Protein AF-A0A836W688-F1 (afdb_monomer_lite)

Structure (mmCIF, N/CA/C/O backbone):
data_AF-A0A836W688-F1
#
_entry.id   AF-A0A836W688-F1
#
loop_
_atom_site.group_PDB
_atom_site.id
_atom_site.type_symbol
_atom_site.label_atom_id
_atom_site.label_alt_id
_atom_site.label_comp_id
_atom_site.label_asym_id
_atom_site.label_entity_id
_atom_site.label_seq_id
_atom_site.pdbx_PDB_ins_code
_atom_site.Cartn_x
_atom_site.Cartn_y
_atom_site.Cartn_z
_atom_site.occupancy
_atom_site.B_iso_or_equiv
_atom_site.auth_seq_id
_atom_site.auth_comp_id
_atom_site.auth_asym_id
_atom_site.auth_atom_id
_atom_site.pdbx_PDB_model_num
ATOM 1 N N . GLY A 1 1 ? 19.846 1.976 -20.860 1.00 83.38 1 GLY A N 1
ATOM 2 C CA . GLY A 1 1 ? 18.436 1.574 -20.795 1.00 83.38 1 GLY A CA 1
ATOM 3 C C . GLY A 1 1 ? 17.717 2.494 -19.844 1.00 83.38 1 GLY A C 1
ATOM 4 O O . GLY A 1 1 ? 18.282 2.836 -18.806 1.00 83.38 1 GLY A O 1
ATOM 5 N N . ARG A 1 2 ? 16.524 2.937 -20.224 1.00 92.62 2 ARG A N 1
ATOM 6 C CA . ARG A 1 2 ? 15.566 3.528 -19.290 1.00 92.62 2 ARG A CA 1
ATOM 7 C C . ARG A 1 2 ? 14.658 2.415 -18.771 1.00 92.62 2 ARG A C 1
ATOM 9 O O . ARG A 1 2 ? 14.607 1.335 -19.352 1.00 92.62 2 ARG A O 1
ATOM 16 N N . ALA A 1 3 ? 14.018 2.648 -17.636 1.00 94.62 3 ALA A N 1
ATOM 17 C CA . ALA A 1 3 ? 13.061 1.710 -17.073 1.00 94.62 3 ALA A CA 1
ATOM 18 C C . ALA A 1 3 ? 11.981 2.470 -16.307 1.00 94.62 3 ALA A C 1
ATOM 20 O O . ALA A 1 3 ? 12.261 3.508 -15.697 1.00 94.62 3 ALA A O 1
ATOM 21 N N . VAL A 1 4 ? 10.771 1.919 -16.307 1.00 97.38 4 VAL A N 1
ATOM 22 C CA . VAL A 1 4 ? 9.614 2.444 -15.579 1.00 97.38 4 VAL A CA 1
ATOM 23 C C . VAL A 1 4 ? 9.352 1.568 -14.356 1.00 97.38 4 VAL A C 1
ATOM 25 O O . VAL A 1 4 ? 9.347 0.340 -14.441 1.00 97.38 4 VAL A O 1
ATOM 28 N N . LEU A 1 5 ? 9.140 2.201 -13.199 1.00 95.75 5 LEU A N 1
ATOM 29 C CA . LEU A 1 5 ? 8.733 1.533 -11.963 1.00 95.75 5 LEU A CA 1
ATOM 30 C C . LEU A 1 5 ? 7.232 1.722 -11.753 1.00 95.75 5 LEU A C 1
ATOM 32 O O . LEU A 1 5 ? 6.767 2.838 -11.525 1.00 95.75 5 LEU A O 1
ATOM 36 N N . TYR A 1 6 ? 6.491 0.622 -11.745 1.00 96.44 6 TYR A N 1
ATOM 37 C CA . TYR A 1 6 ? 5.058 0.627 -11.479 1.00 96.44 6 TYR A CA 1
ATOM 38 C C . TYR A 1 6 ? 4.749 0.165 -10.060 1.00 96.44 6 TYR A C 1
ATOM 40 O O . TYR A 1 6 ? 5.448 -0.676 -9.487 1.00 96.44 6 TYR A O 1
ATOM 48 N N . MET A 1 7 ? 3.641 0.673 -9.517 1.00 96.75 7 MET A N 1
ATOM 49 C CA . MET A 1 7 ? 3.079 0.239 -8.243 1.00 96.75 7 MET A CA 1
ATOM 50 C C . MET A 1 7 ? 1.634 -0.224 -8.430 1.00 96.75 7 MET A C 1
ATOM 52 O O . MET A 1 7 ? 0.798 0.496 -8.968 1.00 96.75 7 MET A O 1
ATOM 56 N N . ILE A 1 8 ? 1.322 -1.406 -7.906 1.00 97.19 8 ILE A N 1
ATOM 57 C CA . ILE A 1 8 ? -0.051 -1.838 -7.655 1.00 97.19 8 ILE A CA 1
ATOM 58 C C . ILE A 1 8 ? -0.433 -1.365 -6.244 1.00 97.19 8 ILE A C 1
ATOM 60 O O . ILE A 1 8 ? 0.247 -1.756 -5.283 1.00 97.19 8 ILE A O 1
ATOM 64 N N . PRO A 1 9 ? -1.499 -0.557 -6.092 1.00 98.06 9 PRO A N 1
ATOM 65 C CA . PRO A 1 9 ? -1.865 0.018 -4.806 1.00 98.06 9 PRO A CA 1
ATOM 66 C C . PRO A 1 9 ? -2.319 -1.051 -3.796 1.00 98.06 9 PRO A C 1
ATOM 68 O O . PRO A 1 9 ? -2.869 -2.090 -4.183 1.00 98.06 9 PRO A O 1
ATOM 71 N N . PRO A 1 10 ? -2.159 -0.790 -2.485 1.00 98.38 10 PRO A N 1
ATOM 72 C CA . PRO A 1 10 ? -2.783 -1.571 -1.426 1.00 98.38 10 PRO A CA 1
ATOM 73 C C . PRO A 1 10 ? -4.296 -1.706 -1.635 1.00 98.38 10 PRO A C 1
ATOM 75 O O . PRO A 1 10 ? -4.968 -0.780 -2.100 1.00 98.38 10 PRO A O 1
ATOM 78 N N . ARG A 1 11 ? -4.856 -2.841 -1.208 1.00 98.50 11 ARG A N 1
ATOM 79 C CA . ARG A 1 11 ? -6.304 -3.092 -1.206 1.00 98.50 11 ARG A CA 1
ATOM 80 C C . ARG A 1 11 ? -6.749 -3.674 0.131 1.00 98.50 11 ARG A C 1
ATOM 82 O O . ARG A 1 11 ? -6.082 -4.536 0.705 1.00 98.50 11 ARG A O 1
ATOM 89 N N . CYS A 1 12 ? -7.890 -3.226 0.645 1.00 98.62 12 CYS A N 1
ATOM 90 C CA . CYS A 1 12 ? -8.505 -3.840 1.815 1.00 98.62 12 CYS A CA 1
ATOM 91 C C . CYS A 1 12 ? -9.110 -5.198 1.435 1.00 98.62 12 CYS A C 1
ATOM 93 O O . CYS A 1 12 ? -10.021 -5.261 0.613 1.00 98.62 12 CYS A O 1
ATOM 95 N N . ARG A 1 13 ? -8.664 -6.280 2.084 1.00 98.38 13 ARG A N 1
ATOM 96 C CA . ARG A 1 13 ? -9.202 -7.633 1.859 1.00 98.38 13 ARG A CA 1
ATOM 97 C C . ARG A 1 13 ? -10.630 -7.813 2.359 1.00 98.38 13 ARG A C 1
ATOM 99 O O . ARG A 1 13 ? -11.284 -8.768 1.972 1.00 98.38 13 ARG A O 1
ATOM 106 N N . ASN A 1 14 ? -11.089 -6.935 3.249 1.00 98.56 14 ASN A N 1
ATOM 107 C CA . ASN A 1 14 ? -12.420 -7.038 3.836 1.00 98.56 14 ASN A CA 1
ATOM 108 C C . ASN A 1 14 ? -13.499 -6.377 2.971 1.00 98.56 14 ASN A C 1
ATOM 110 O O . ASN A 1 14 ? -14.532 -6.981 2.731 1.00 98.56 14 ASN A O 1
ATOM 114 N N . CYS A 1 15 ? -13.272 -5.139 2.521 1.00 98.44 15 CYS A N 1
ATOM 115 C CA . CYS A 1 15 ? -14.292 -4.365 1.802 1.00 98.44 15 CYS A CA 1
ATOM 116 C C . CYS A 1 15 ? -13.884 -3.943 0.383 1.00 98.44 15 CYS A C 1
ATOM 118 O O . CYS A 1 15 ? -14.614 -3.200 -0.257 1.00 98.44 15 CYS A O 1
ATOM 120 N N . GLY A 1 16 ? -12.702 -4.338 -0.098 1.00 98.44 16 GLY A N 1
ATOM 121 C CA . GLY A 1 16 ? -12.250 -4.043 -1.461 1.00 98.44 16 GLY A CA 1
ATOM 122 C C . GLY A 1 16 ? -11.725 -2.624 -1.707 1.00 98.44 16 GLY A C 1
ATOM 123 O O . GLY A 1 16 ? -11.237 -2.366 -2.802 1.00 98.44 16 GLY A O 1
ATOM 124 N N . TYR A 1 17 ? -11.761 -1.726 -0.713 1.00 98.38 17 TYR A N 1
ATOM 125 C CA . TYR A 1 17 ? -11.253 -0.353 -0.852 1.00 98.3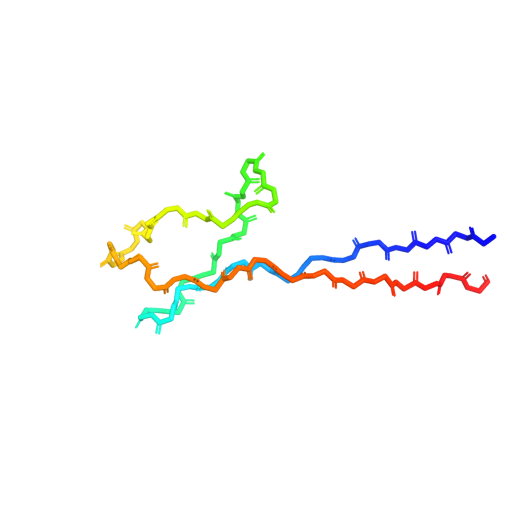8 17 TYR A CA 1
ATOM 126 C C . TYR A 1 17 ? -9.803 -0.332 -1.357 1.00 98.38 17 TYR A C 1
ATOM 128 O O . TYR A 1 17 ? -8.951 -1.039 -0.808 1.00 98.38 17 TYR A O 1
ATOM 136 N N . VAL A 1 18 ? -9.535 0.479 -2.380 1.00 98.25 18 VAL A N 1
ATOM 137 C CA . VAL A 1 18 ? -8.215 0.650 -3.001 1.00 98.25 18 VAL A CA 1
ATOM 138 C C . VAL A 1 18 ? -7.614 1.965 -2.524 1.00 98.25 18 VAL A C 1
ATOM 140 O O . VAL A 1 18 ? -8.281 2.994 -2.541 1.00 98.25 18 VAL A O 1
ATOM 143 N N . PHE A 1 19 ? -6.361 1.928 -2.081 1.00 97.69 19 PHE A N 1
ATOM 144 C CA . PHE A 1 19 ? -5.676 3.102 -1.547 1.00 97.69 19 PHE A CA 1
ATOM 145 C C . PHE A 1 19 ? -4.871 3.779 -2.663 1.00 97.69 19 PHE A C 1
ATOM 147 O O . PHE A 1 19 ? -3.742 3.372 -2.930 1.00 97.69 19 PH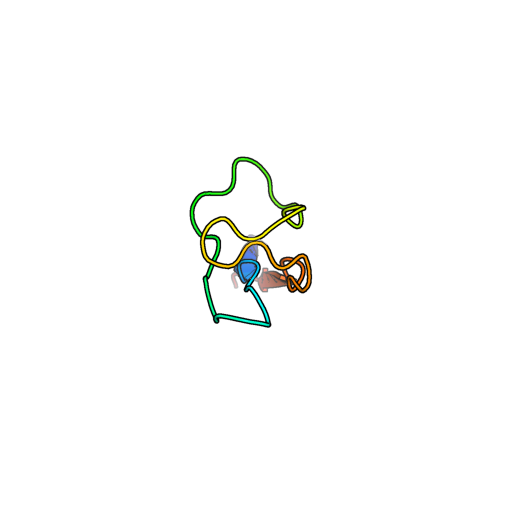E A O 1
ATOM 154 N N . THR A 1 20 ? -5.471 4.763 -3.337 1.00 94.75 20 THR A N 1
ATOM 155 C CA . THR A 1 20 ? -4.851 5.504 -4.455 1.00 94.75 20 THR A CA 1
ATOM 156 C C . THR A 1 20 ? -4.106 6.761 -4.010 1.00 94.75 20 THR A C 1
ATOM 158 O O . THR A 1 20 ? -3.062 7.063 -4.574 1.00 94.75 20 T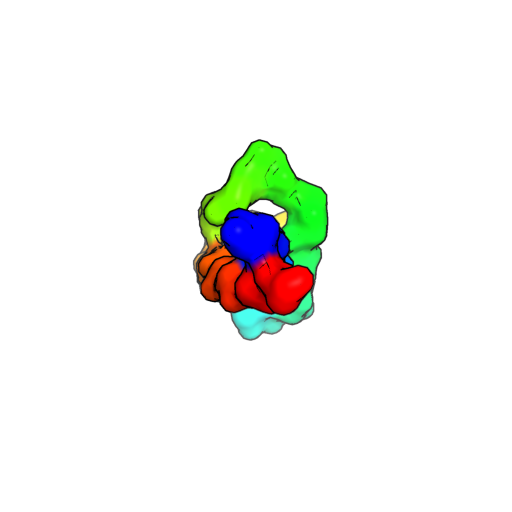HR A O 1
ATOM 161 N N . ASP A 1 21 ? -4.585 7.437 -2.964 1.00 91.69 21 ASP A N 1
ATOM 162 C CA . ASP A 1 21 ? -3.979 8.665 -2.431 1.00 91.69 21 ASP A CA 1
ATOM 163 C C . ASP A 1 21 ? -3.126 8.344 -1.201 1.00 91.69 21 ASP A C 1
ATOM 165 O O . ASP A 1 21 ? -3.566 8.451 -0.055 1.00 91.69 21 ASP A O 1
ATOM 169 N N . LEU A 1 22 ? -1.914 7.846 -1.444 1.00 92.06 22 LEU A N 1
ATOM 170 C CA . LEU A 1 22 ? -0.959 7.496 -0.395 1.00 92.06 22 LEU A CA 1
ATOM 171 C C . LEU A 1 22 ? 0.160 8.533 -0.305 1.00 92.06 22 LEU A C 1
ATOM 173 O O . LEU A 1 22 ? 0.874 8.752 -1.278 1.00 92.06 22 LEU A O 1
ATOM 177 N N . ASP A 1 23 ? 0.412 9.046 0.900 1.00 93.12 23 ASP A N 1
ATOM 178 C CA . ASP A 1 23 ? 1.564 9.925 1.167 1.00 93.12 23 ASP A CA 1
ATOM 179 C C . ASP A 1 23 ? 2.914 9.191 1.043 1.00 93.12 23 ASP A C 1
ATOM 181 O O . ASP A 1 23 ? 3.975 9.805 0.956 1.00 93.12 23 ASP A O 1
ATOM 185 N N . SER A 1 24 ? 2.904 7.853 1.095 1.00 94.31 24 SER A N 1
ATOM 186 C CA . SER A 1 24 ? 4.108 7.030 0.966 1.00 94.31 24 SER A CA 1
ATOM 187 C C . SER A 1 24 ? 3.800 5.634 0.407 1.00 94.31 24 SER A C 1
ATOM 189 O O . SER A 1 24 ? 2.699 5.121 0.617 1.00 94.31 24 SER A O 1
ATOM 191 N N . PRO A 1 25 ? 4.777 4.954 -0.229 1.00 94.12 25 PRO A N 1
ATOM 192 C CA . PRO A 1 25 ? 4.622 3.617 -0.818 1.00 94.12 25 PRO A CA 1
ATOM 193 C C . PRO A 1 25 ? 4.590 2.495 0.240 1.00 94.12 25 PRO A C 1
ATOM 195 O O . PRO A 1 25 ? 5.214 1.445 0.088 1.00 94.12 25 PRO A O 1
ATOM 198 N N . LYS A 1 26 ? 3.912 2.723 1.367 1.00 95.25 26 LYS A N 1
ATOM 199 C CA . LYS A 1 26 ? 3.848 1.816 2.517 1.00 95.25 26 LYS A CA 1
ATOM 200 C C . LYS A 1 26 ? 2.434 1.289 2.704 1.00 95.25 26 LYS A C 1
ATOM 202 O O . LYS A 1 26 ? 1.453 1.907 2.304 1.00 95.25 26 LYS A O 1
ATOM 207 N N . LYS A 1 27 ? 2.326 0.137 3.367 1.00 95.94 27 LYS A N 1
ATOM 208 C CA . LYS A 1 27 ? 1.033 -0.436 3.742 1.00 95.94 27 LYS A CA 1
ATOM 209 C C . LYS A 1 27 ? 0.360 0.444 4.811 1.00 95.94 27 LYS A C 1
ATOM 211 O O . LYS A 1 27 ? 0.944 0.604 5.885 1.00 95.94 27 LYS A O 1
ATOM 216 N N . PRO A 1 28 ? -0.868 0.941 4.584 1.00 96.56 28 PRO A N 1
ATOM 217 C CA . PRO A 1 28 ? -1.636 1.628 5.616 1.00 96.56 28 PRO A CA 1
ATOM 218 C C . PRO A 1 28 ? -1.914 0.716 6.813 1.00 96.56 28 PRO A C 1
ATOM 220 O O . PRO A 1 28 ? -2.054 -0.502 6.673 1.00 96.56 28 PRO A O 1
ATOM 223 N N . SER A 1 29 ? -2.035 1.303 8.001 1.00 96.81 29 SER A N 1
ATOM 224 C CA . SER A 1 29 ? -2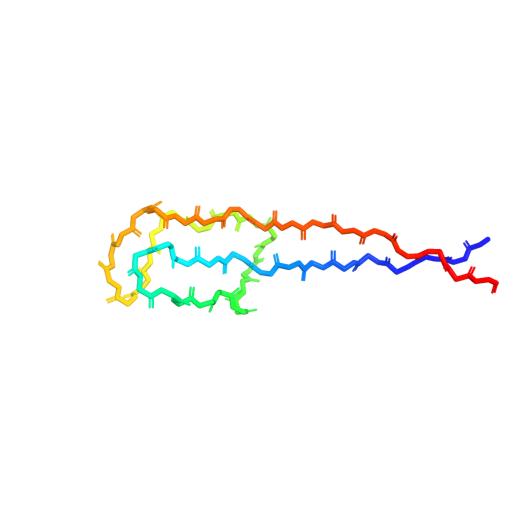.303 0.547 9.229 1.00 96.81 29 SER A CA 1
ATOM 225 C C . SER A 1 29 ? -3.761 0.089 9.343 1.00 96.81 29 SER A C 1
ATOM 227 O O . SER A 1 29 ? -4.030 -0.934 9.974 1.00 96.81 29 SER A O 1
ATOM 229 N N . LYS A 1 30 ? -4.713 0.828 8.750 1.00 97.88 30 LYS A N 1
ATOM 230 C CA . LYS A 1 30 ? -6.157 0.600 8.917 1.00 97.88 30 LYS A CA 1
ATOM 231 C C . LYS A 1 30 ? -6.977 1.143 7.742 1.00 97.88 30 LYS A C 1
ATOM 233 O O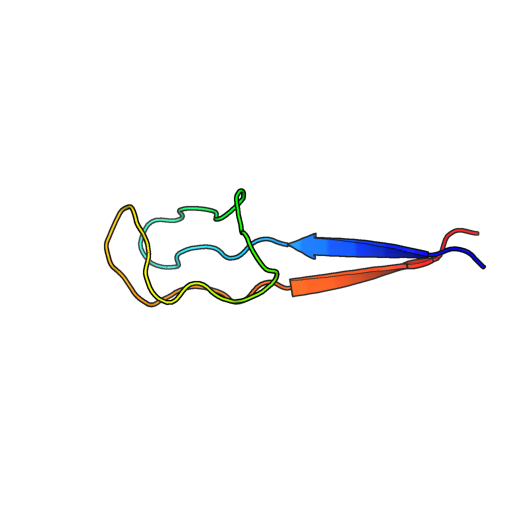 . LYS A 1 30 ? -6.675 2.202 7.204 1.00 97.88 30 LYS A O 1
ATOM 238 N N . CYS A 1 31 ? -8.042 0.435 7.360 1.00 98.25 31 CYS A N 1
ATOM 239 C CA . CYS A 1 31 ? -8.943 0.866 6.291 1.00 98.25 31 CYS A CA 1
ATOM 240 C C . CYS A 1 31 ? -9.850 2.021 6.756 1.00 98.25 31 CYS A C 1
ATOM 242 O O . CYS A 1 31 ? -10.503 1.879 7.796 1.00 98.25 31 CYS A O 1
ATOM 244 N N . PRO A 1 32 ? -9.963 3.129 5.997 1.00 97.31 32 PRO A N 1
ATOM 245 C CA . PRO A 1 32 ? -10.830 4.246 6.369 1.00 97.31 32 PRO A CA 1
ATOM 246 C C . PRO A 1 32 ? -12.314 3.867 6.312 1.00 97.31 32 PRO A C 1
ATOM 248 O O . PRO A 1 32 ? -13.071 4.322 7.170 1.00 97.31 32 PRO A O 1
ATOM 251 N N . MET A 1 33 ? -12.689 2.972 5.388 1.00 98.12 33 MET A N 1
ATOM 252 C CA . MET A 1 33 ? -14.074 2.559 5.139 1.00 98.12 33 MET A CA 1
ATOM 253 C C . MET A 1 33 ? -14.603 1.566 6.178 1.00 98.12 33 MET A C 1
ATOM 255 O O . MET A 1 33 ? -15.621 1.818 6.806 1.00 98.12 33 MET A O 1
ATOM 259 N N . CYS A 1 34 ? -13.911 0.440 6.392 1.00 98.44 34 CYS A N 1
ATOM 260 C CA . CYS A 1 34 ? -14.413 -0.649 7.247 1.00 98.44 34 CYS A CA 1
ATOM 261 C C . CYS A 1 34 ? -13.599 -0.885 8.524 1.00 98.44 34 CYS A C 1
ATOM 263 O O . CYS A 1 34 ? -13.876 -1.823 9.264 1.00 98.44 34 CYS A O 1
ATOM 265 N N . LYS A 1 35 ? -12.551 -0.088 8.770 1.00 98.25 35 LYS A N 1
ATOM 266 C CA . LYS A 1 35 ? -11.678 -0.189 9.953 1.00 98.25 35 LYS A CA 1
ATOM 267 C C . LYS A 1 35 ? -10.875 -1.498 10.077 1.00 98.25 35 LYS A C 1
ATOM 269 O O . LYS A 1 35 ? -10.125 -1.646 11.038 1.00 98.25 35 LYS A O 1
ATOM 274 N N . SER A 1 36 ? -10.945 -2.406 9.101 1.00 98.50 36 SER A N 1
ATOM 275 C CA . SER A 1 36 ? -10.116 -3.617 9.060 1.00 98.50 36 SER A CA 1
ATOM 276 C C . SER A 1 36 ? -8.627 -3.291 8.880 1.00 98.50 36 SER A C 1
ATOM 278 O O . SER A 1 36 ? -8.268 -2.350 8.170 1.00 98.50 36 SER A O 1
ATOM 280 N N . GLN A 1 37 ? -7.761 -4.111 9.479 1.00 98.50 37 GLN A N 1
ATOM 281 C CA . GLN A 1 37 ? -6.301 -4.081 9.289 1.00 98.50 37 GLN A CA 1
ATOM 282 C C . GLN A 1 37 ? -5.819 -5.122 8.260 1.00 98.50 37 GLN A C 1
ATOM 284 O O . GLN A 1 37 ? -4.626 -5.215 7.967 1.00 98.50 37 GLN A O 1
ATOM 289 N N . ARG A 1 38 ? -6.740 -5.912 7.683 1.00 98.38 38 ARG A N 1
ATOM 290 C CA . ARG A 1 38 ? -6.446 -6.905 6.638 1.00 98.38 38 ARG A CA 1
ATOM 291 C C . ARG A 1 38 ? -6.254 -6.191 5.299 1.00 98.38 38 ARG A C 1
ATOM 293 O O . ARG A 1 38 ? -7.164 -6.140 4.474 1.00 98.38 38 ARG A O 1
ATOM 300 N N . ILE A 1 39 ? -5.086 -5.588 5.119 1.00 98.62 39 ILE A N 1
ATOM 301 C CA . ILE A 1 39 ? -4.724 -4.793 3.940 1.00 98.62 39 ILE A CA 1
ATOM 302 C C . ILE A 1 39 ? -3.584 -5.494 3.206 1.00 98.62 39 ILE A C 1
ATOM 304 O O . ILE A 1 39 ? -2.619 -5.942 3.828 1.00 98.62 39 ILE A O 1
ATOM 308 N N . GLU A 1 40 ? -3.707 -5.608 1.890 1.00 98.12 40 GLU A N 1
ATOM 309 C CA . GLU A 1 40 ? -2.628 -6.094 1.033 1.00 98.12 40 GLU A CA 1
ATOM 310 C C . GLU A 1 40 ? -1.520 -5.044 0.933 1.00 98.12 40 GLU A C 1
ATOM 312 O O . GLU A 1 40 ? -1.836 -3.865 0.786 1.00 98.12 40 GLU A O 1
ATOM 317 N N . PRO A 1 41 ? -0.236 -5.426 1.020 1.00 97.56 41 PRO A N 1
ATOM 318 C CA . PRO A 1 41 ? 0.854 -4.482 0.802 1.00 97.56 41 PRO A CA 1
ATOM 319 C C . PRO A 1 41 ? 0.880 -4.000 -0.661 1.00 97.56 41 PRO A C 1
ATOM 321 O O . PRO A 1 41 ? 0.364 -4.702 -1.540 1.00 97.56 41 PRO A O 1
ATOM 324 N N . PRO A 1 42 ? 1.505 -2.840 -0.939 1.00 97.81 42 PRO A N 1
ATOM 325 C CA . PRO A 1 42 ? 1.773 -2.436 -2.314 1.00 97.81 42 PRO A CA 1
ATOM 326 C C . PRO A 1 42 ? 2.703 -3.454 -2.988 1.00 97.81 42 PRO A C 1
ATOM 328 O O . PRO A 1 42 ? 3.543 -4.072 -2.327 1.00 97.81 42 PRO A O 1
ATOM 331 N N . ARG A 1 43 ? 2.555 -3.635 -4.302 1.00 97.81 43 ARG A N 1
ATOM 332 C CA . ARG A 1 43 ? 3.450 -4.479 -5.114 1.00 97.81 43 ARG A CA 1
ATOM 333 C C . ARG A 1 43 ? 4.098 -3.642 -6.201 1.00 97.81 43 ARG A C 1
ATOM 335 O O . ARG A 1 43 ? 3.462 -2.729 -6.713 1.00 97.81 43 ARG A O 1
ATOM 342 N N . PHE A 1 44 ? 5.329 -3.981 -6.559 1.00 97.12 44 PHE A N 1
ATOM 343 C CA . PHE A 1 44 ? 6.127 -3.224 -7.516 1.00 97.12 44 PHE A CA 1
ATOM 344 C C . PHE A 1 44 ? 6.623 -4.127 -8.631 1.00 97.12 44 PHE A C 1
ATOM 346 O O . PHE A 1 44 ? 6.917 -5.298 -8.386 1.00 97.12 44 PHE A O 1
ATOM 353 N N . TYR A 1 45 ? 6.731 -3.574 -9.831 1.00 97.00 45 TYR A N 1
ATOM 354 C CA . TYR A 1 45 ? 7.385 -4.223 -10.959 1.00 97.00 45 TYR A CA 1
ATOM 355 C C . TYR A 1 45 ? 8.108 -3.182 -11.811 1.00 97.00 45 TYR A C 1
ATOM 357 O O . TYR A 1 45 ? 7.736 -2.007 -11.819 1.00 97.00 45 TYR A O 1
ATOM 36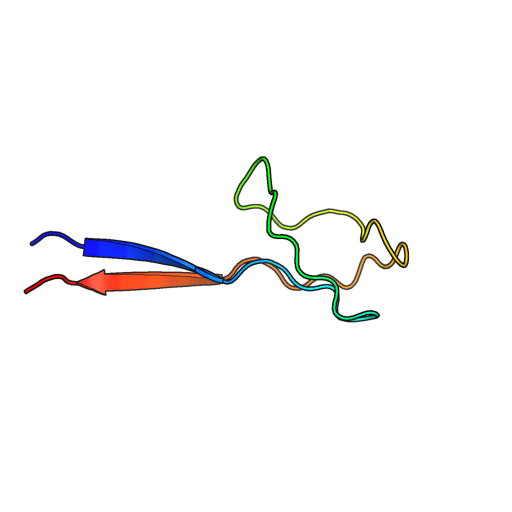5 N N . ILE A 1 46 ? 9.173 -3.624 -12.473 1.00 97.00 46 ILE A N 1
ATOM 366 C CA . ILE A 1 46 ? 10.009 -2.797 -13.339 1.00 97.00 46 ILE A CA 1
ATOM 367 C C . ILE A 1 46 ? 9.774 -3.257 -14.771 1.00 97.00 46 ILE A C 1
ATOM 369 O O . ILE A 1 46 ? 9.813 -4.456 -15.043 1.00 97.00 46 ILE A O 1
ATOM 373 N N . GLU A 1 47 ? 9.558 -2.305 -15.664 1.00 96.62 47 GLU A N 1
ATOM 374 C CA . GLU A 1 47 ? 9.498 -2.525 -17.104 1.00 96.62 47 GLU A CA 1
ATOM 375 C C . GLU A 1 47 ? 10.720 -1.861 -17.737 1.00 96.62 47 GLU A C 1
ATOM 377 O O . GLU A 1 47 ? 10.984 -0.682 -17.491 1.00 96.62 47 GLU A O 1
ATOM 382 N N . ALA A 1 48 ? 11.509 -2.630 -18.488 1.00 92.94 48 ALA A N 1
ATOM 383 C CA . ALA A 1 48 ? 12.618 -2.079 -19.255 1.00 92.94 48 ALA A CA 1
ATOM 384 C C . ALA A 1 48 ? 12.062 -1.390 -20.507 1.00 92.94 48 ALA A C 1
ATOM 386 O O . ALA A 1 48 ? 11.218 -1.962 -21.190 1.00 92.94 48 ALA A O 1
ATOM 387 N N . GLU A 1 49 ? 12.531 -0.178 -20.791 1.00 84.06 49 GLU A N 1
ATOM 388 C CA . GLU A 1 49 ? 12.300 0.465 -22.085 1.00 84.06 49 GLU A CA 1
ATOM 389 C C . GLU A 1 49 ? 13.415 0.016 -23.043 1.00 84.06 49 GLU A C 1
ATOM 391 O O . GLU A 1 49 ? 14.594 0.077 -22.665 1.00 84.06 49 GLU A O 1
ATOM 396 N N . ASP A 1 50 ? 13.038 -0.447 -24.240 1.00 73.44 50 ASP A N 1
ATOM 397 C CA . ASP A 1 50 ? 13.965 -0.833 -25.318 1.00 73.44 50 ASP A CA 1
ATOM 398 C C . ASP A 1 50 ? 14.794 0.359 -25.840 1.00 73.44 50 ASP A C 1
ATOM 400 O O . ASP A 1 50 ? 14.232 1.469 -26.015 1.00 73.44 50 ASP A O 1
#

Foldseek 3Di:
DDKDKDKDFKAAPPPGDTDPDDPDQFWDCADPPPRDRRIDHMDMDMGDDD

Radius of gyration: 13.29 Å; chains: 1; bounding box: 33×18×35 Å

Secondary structure (DSSP, 8-state):
-EEEEEEEPPBBTTT--B--S-SSSS--SS-TTT----BPPPEEEEEEE-

Sequence (50 aa):
GRAVLYMIPPRCRNCGYVFTDLDSPKKPSKCPMCKSQRIEPPRFYIEAED

pLDDT: mean 95.84, std 4.51, range [73.44, 98.62]